Protein AF-A0A2N0QYF5-F1 (afdb_monomer_lite)

Structure (mmCIF, N/CA/C/O backbone):
data_AF-A0A2N0QYF5-F1
#
_entry.id   AF-A0A2N0QYF5-F1
#
loop_
_atom_site.group_PDB
_atom_site.id
_atom_site.type_symbol
_atom_site.label_atom_id
_atom_site.label_alt_id
_atom_site.label_comp_id
_atom_site.label_asym_id
_atom_site.label_entity_id
_atom_site.label_seq_id
_atom_site.pdbx_PDB_ins_code
_atom_site.Cartn_x
_atom_site.Cartn_y
_atom_site.Cartn_z
_atom_site.occupancy
_atom_site.B_iso_or_equiv
_atom_site.auth_seq_id
_atom_site.auth_comp_id
_atom_site.auth_asym_id
_atom_site.auth_atom_id
_atom_site.pdbx_PDB_model_num
ATOM 1 N N . MET A 1 1 ? -26.744 12.512 -5.226 1.00 48.66 1 MET A N 1
ATOM 2 C CA . MET A 1 1 ? -25.729 11.726 -4.504 1.00 48.66 1 MET A CA 1
ATOM 3 C C . MET A 1 1 ? -24.459 12.535 -4.597 1.00 48.66 1 MET A C 1
ATOM 5 O O . MET A 1 1 ? -24.114 12.893 -5.715 1.00 48.66 1 MET A O 1
ATOM 9 N N . ASP A 1 2 ? -23.867 12.912 -3.468 1.00 56.06 2 ASP A N 1
ATOM 10 C CA . ASP A 1 2 ? -22.642 13.720 -3.462 1.00 56.06 2 ASP A CA 1
ATOM 11 C C . ASP A 1 2 ? -21.458 12.832 -3.822 1.00 56.06 2 ASP A C 1
ATOM 13 O O . ASP A 1 2 ? -21.320 11.744 -3.256 1.00 56.06 2 ASP A O 1
ATOM 17 N N . SER A 1 3 ? -20.619 13.303 -4.742 1.00 69.25 3 SER A N 1
ATOM 18 C CA . SER A 1 3 ? -19.475 12.533 -5.232 1.00 69.25 3 SER A CA 1
ATOM 19 C C . SER A 1 3 ? -18.478 12.199 -4.106 1.00 69.25 3 SER A C 1
ATOM 21 O O . SER A 1 3 ? -18.316 12.991 -3.175 1.00 69.25 3 SER A O 1
ATOM 23 N N . LEU A 1 4 ? -17.719 11.098 -4.176 1.00 66.00 4 LEU A N 1
ATOM 24 C CA . LEU A 1 4 ? -16.646 10.771 -3.223 1.00 66.00 4 LEU A CA 1
ATOM 25 C C . LEU A 1 4 ? -15.653 11.934 -3.120 1.00 66.00 4 LEU A C 1
ATOM 27 O O . LEU A 1 4 ? -15.131 12.230 -2.045 1.00 66.00 4 LEU A O 1
ATOM 31 N N . ALA A 1 5 ? -15.427 12.634 -4.233 1.00 66.19 5 ALA A N 1
ATOM 32 C CA . ALA A 1 5 ? -14.642 13.857 -4.295 1.00 66.19 5 ALA A CA 1
ATOM 33 C C . ALA A 1 5 ? -15.281 15.021 -3.512 1.00 66.19 5 ALA A C 1
ATOM 35 O O . ALA A 1 5 ? -14.564 15.736 -2.806 1.00 66.19 5 ALA A O 1
ATOM 36 N N . GLU A 1 6 ? -16.595 15.227 -3.604 1.00 69.62 6 GLU A N 1
ATOM 37 C CA . GLU A 1 6 ? -17.332 16.220 -2.808 1.00 69.62 6 GLU A CA 1
ATOM 38 C C . GLU A 1 6 ? -17.363 15.848 -1.332 1.00 69.62 6 GLU A C 1
ATOM 40 O O . GLU A 1 6 ? -16.953 16.674 -0.520 1.00 69.62 6 GLU A O 1
ATOM 45 N N . ARG A 1 7 ? -17.691 14.599 -0.982 1.00 68.56 7 ARG A N 1
ATOM 46 C CA . ARG A 1 7 ? -17.626 14.095 0.398 1.00 68.56 7 ARG A CA 1
ATOM 47 C C . ARG A 1 7 ? -16.223 14.286 0.964 1.00 68.56 7 ARG A C 1
ATOM 49 O O . ARG A 1 7 ? -16.070 14.850 2.040 1.00 68.56 7 ARG A O 1
ATOM 56 N N . ASN A 1 8 ? -15.171 13.940 0.219 1.00 67.50 8 ASN A N 1
ATOM 57 C CA . ASN A 1 8 ? -13.787 14.177 0.643 1.00 67.50 8 ASN A CA 1
ATOM 58 C C . ASN A 1 8 ? -13.445 15.663 0.803 1.00 67.50 8 ASN A C 1
ATOM 60 O O . ASN A 1 8 ? -12.719 16.018 1.735 1.00 67.50 8 ASN A O 1
ATOM 64 N N . LYS A 1 9 ? -13.932 16.543 -0.080 1.00 72.44 9 LYS A N 1
ATOM 65 C CA . LYS A 1 9 ? -13.746 18.000 0.045 1.00 72.44 9 LYS A CA 1
ATOM 66 C C . LYS A 1 9 ? -14.498 18.557 1.252 1.00 72.44 9 LYS A C 1
ATOM 68 O O . LYS A 1 9 ? -13.950 19.405 1.952 1.00 72.44 9 LYS A O 1
ATOM 73 N N . GLU A 1 10 ? -15.714 18.096 1.509 1.00 69.56 10 GLU A N 1
ATOM 74 C CA . GLU A 1 10 ? -16.512 18.468 2.676 1.00 69.56 10 GLU A CA 1
ATOM 75 C C . GLU A 1 10 ? -15.869 17.978 3.966 1.00 69.56 10 GLU A C 1
ATOM 77 O O . GLU A 1 10 ? -15.670 18.782 4.871 1.00 69.56 10 GLU A O 1
ATOM 82 N N . PHE A 1 11 ? -15.420 16.724 4.020 1.00 63.72 11 PHE A N 1
ATOM 83 C CA . PHE A 1 11 ? -14.663 16.195 5.152 1.00 63.72 11 PHE A CA 1
ATOM 84 C C . PHE A 1 11 ? -13.373 16.989 5.399 1.00 63.72 11 PHE A C 1
ATOM 86 O O . PHE A 1 11 ? -13.067 17.317 6.541 1.00 63.72 11 PHE A O 1
ATOM 93 N N . GLN A 1 12 ? -12.639 17.379 4.348 1.00 64.31 12 GLN A N 1
ATOM 94 C CA . GLN A 1 12 ? -11.461 18.252 4.475 1.00 64.31 12 GLN A CA 1
ATOM 95 C C . GLN A 1 12 ? -11.793 19.671 4.956 1.00 64.31 12 GLN A C 1
ATOM 97 O O . GLN A 1 12 ? -10.959 20.320 5.590 1.00 64.31 12 GLN A O 1
ATOM 102 N N . LYS A 1 13 ? -12.981 20.189 4.630 1.00 67.06 13 LYS A N 1
ATOM 103 C CA . LYS A 1 13 ? -13.465 21.481 5.138 1.00 67.06 13 LYS A CA 1
ATOM 104 C C . LYS A 1 13 ? -13.898 21.366 6.600 1.00 67.06 13 LYS A C 1
ATOM 106 O O . LYS A 1 13 ? -13.524 22.223 7.393 1.00 67.06 13 LYS A O 1
ATOM 111 N N . GLN A 1 14 ? -14.600 20.293 6.963 1.00 61.22 14 GLN A N 1
ATOM 112 C CA . GLN A 1 14 ? -15.032 19.991 8.331 1.00 61.22 14 GLN A CA 1
ATOM 113 C C . GLN A 1 14 ? -13.838 19.748 9.263 1.00 61.22 14 GLN A C 1
ATOM 115 O O . GLN A 1 14 ? -13.823 20.266 10.373 1.00 61.22 14 GLN A O 1
ATOM 120 N N . SER A 1 15 ? -12.781 19.073 8.795 1.00 52.12 15 SER A N 1
ATOM 121 C CA . SER A 1 15 ? -11.551 18.889 9.580 1.00 52.12 15 SER A CA 1
ATOM 122 C C . SER A 1 15 ? -10.782 20.197 9.810 1.00 52.12 15 SER A C 1
ATOM 124 O O . SER A 1 15 ? -10.036 20.304 10.773 1.00 52.12 15 SER A O 1
ATOM 126 N N . LYS A 1 16 ? -10.938 21.197 8.928 1.00 53.22 16 LYS A N 1
ATOM 127 C CA . LYS A 1 16 ? -10.364 22.548 9.096 1.00 53.22 16 LYS A CA 1
ATOM 128 C C . LYS A 1 16 ? -11.238 23.466 9.959 1.00 53.22 16 LYS A C 1
ATOM 130 O O . LYS A 1 16 ? -10.750 24.478 10.450 1.00 53.22 16 LYS A O 1
ATOM 135 N N . GLN A 1 17 ? -12.517 23.137 10.121 1.00 48.53 17 GLN A N 1
ATOM 136 C CA . GLN A 1 17 ? -13.493 23.867 10.926 1.00 48.53 17 GLN A CA 1
ATOM 137 C C . GLN A 1 17 ? -13.912 22.998 12.114 1.00 48.53 17 GLN A C 1
ATOM 139 O O . GLN A 1 17 ? -15.035 22.518 12.102 1.00 48.53 17 GLN A O 1
ATOM 144 N N . ASN A 1 18 ? -13.021 22.768 13.090 1.00 47.91 18 ASN A N 1
ATOM 145 C CA . ASN A 1 18 ? -13.254 22.095 14.385 1.00 47.91 18 ASN A CA 1
ATOM 146 C C . ASN A 1 18 ? -14.721 21.718 14.702 1.00 47.91 18 ASN A C 1
ATOM 148 O O . ASN A 1 18 ? -15.371 22.324 15.556 1.00 47.91 18 ASN A O 1
ATOM 152 N N . LYS A 1 19 ? -15.241 20.686 14.037 1.00 44.50 19 LYS A N 1
ATOM 153 C CA . LYS A 1 19 ? -16.427 19.948 14.454 1.00 44.50 19 LYS A CA 1
ATOM 154 C C . LYS A 1 19 ? -15.921 18.559 14.771 1.00 44.50 19 LYS A C 1
ATOM 156 O O . LYS A 1 19 ? -15.645 17.765 13.878 1.00 44.50 19 LYS A O 1
ATOM 161 N N . VAL A 1 20 ? -15.723 18.345 16.066 1.00 44.47 20 VAL A N 1
ATOM 162 C CA . VAL A 1 20 ? -15.356 17.067 16.664 1.00 44.47 20 VAL A CA 1
ATOM 163 C C . VAL A 1 20 ? -16.368 16.027 16.187 1.00 44.47 20 VAL A C 1
ATOM 165 O O . VAL A 1 20 ? -17.558 16.132 16.482 1.00 44.47 20 VAL A O 1
ATOM 168 N N . LEU A 1 21 ? -15.902 15.070 15.391 1.00 46.94 21 LEU A N 1
ATOM 169 C CA . LEU A 1 21 ? -16.613 13.818 15.169 1.00 46.94 21 LEU A CA 1
ATOM 170 C C . LEU A 1 21 ? -16.302 12.936 16.384 1.00 46.94 21 LEU A C 1
ATOM 172 O O . LEU A 1 21 ? -15.135 12.730 16.704 1.00 46.94 21 LEU A O 1
ATOM 176 N N . ASP A 1 22 ? -17.346 12.518 17.096 1.00 45.75 22 ASP A N 1
ATOM 177 C CA . ASP A 1 22 ? -17.263 11.890 18.419 1.00 45.75 22 ASP A CA 1
ATOM 178 C C . ASP A 1 22 ? -16.732 10.440 18.363 1.00 45.75 22 ASP A C 1
ATOM 180 O O . ASP A 1 22 ? -16.873 9.731 17.365 1.00 45.75 22 ASP A O 1
ATOM 184 N N . SER A 1 23 ? -16.154 9.986 19.479 1.00 48.94 23 SER A N 1
ATOM 185 C CA . SER A 1 23 ? -15.638 8.632 19.738 1.00 48.94 23 SER A CA 1
ATOM 186 C C . SER A 1 23 ? -16.648 7.505 19.467 1.00 48.94 23 SER A C 1
ATOM 188 O O . SER A 1 23 ? -16.268 6.360 19.207 1.00 48.94 23 SER A O 1
ATOM 190 N N . SER A 1 24 ? -17.943 7.823 19.492 1.00 49.41 24 SER A N 1
ATOM 191 C CA . SER A 1 24 ? -19.046 6.920 19.156 1.00 49.41 24 SER A CA 1
ATOM 192 C C . SER A 1 24 ? -18.975 6.409 17.711 1.00 49.41 24 SER A C 1
ATOM 194 O O . SER A 1 24 ? -19.246 5.232 17.464 1.00 49.41 24 SER A O 1
ATOM 196 N N . ASP A 1 25 ? -18.502 7.229 16.773 1.00 49.03 25 ASP A N 1
ATOM 197 C CA . ASP A 1 25 ? -18.321 6.832 15.376 1.00 49.03 25 ASP A CA 1
ATOM 198 C C . ASP A 1 25 ? -17.144 5.863 15.167 1.00 49.03 25 ASP A C 1
ATOM 200 O O . ASP A 1 25 ? -17.163 5.063 14.230 1.00 49.03 25 ASP A O 1
ATOM 204 N N . PHE A 1 26 ? -16.115 5.921 16.022 1.00 50.84 26 PHE A N 1
ATOM 205 C CA . PHE A 1 26 ? -14.979 4.993 15.968 1.00 50.84 26 PHE A CA 1
ATOM 206 C C . PHE A 1 26 ? -15.399 3.596 16.435 1.00 50.84 26 PHE A C 1
ATOM 208 O O . PHE A 1 26 ? -15.144 2.613 15.741 1.00 50.84 26 PHE A O 1
ATOM 215 N N . LYS A 1 27 ? -16.173 3.522 17.527 1.00 51.47 27 LYS A N 1
ATOM 216 C CA . LYS A 1 27 ? -16.827 2.277 17.958 1.00 51.47 27 LYS A CA 1
ATOM 217 C C . LYS A 1 27 ? -17.725 1.689 16.872 1.00 51.47 27 LYS A C 1
ATOM 219 O O . LYS A 1 27 ? -17.742 0.480 16.696 1.00 51.47 27 LYS A O 1
ATOM 224 N N . LEU A 1 28 ? -18.450 2.515 16.118 1.00 46.12 28 LEU A N 1
ATOM 225 C CA . LEU A 1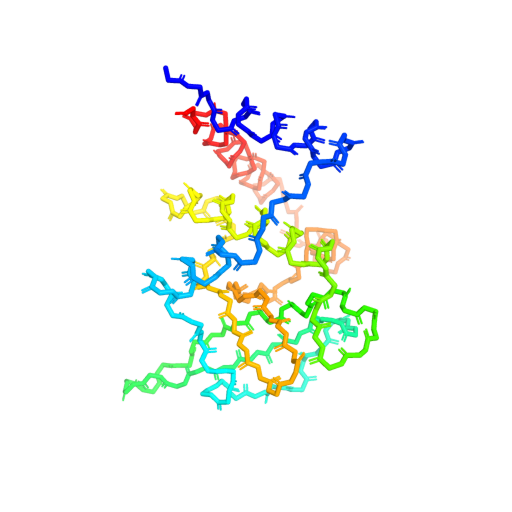 28 ? -19.292 2.040 15.013 1.00 46.12 28 LEU A CA 1
ATOM 226 C C . LEU A 1 28 ? -18.481 1.471 13.835 1.00 46.12 28 LEU A C 1
ATOM 228 O O . LEU A 1 28 ? -18.962 0.564 13.157 1.00 46.12 28 LEU A O 1
ATOM 232 N N . LEU A 1 29 ? -17.267 1.969 13.588 1.00 49.44 29 LEU A N 1
ATOM 233 C CA . LEU A 1 29 ? -16.369 1.421 12.567 1.00 49.44 29 LEU A CA 1
ATOM 234 C C . LEU A 1 29 ? -15.732 0.100 13.012 1.00 49.44 29 LEU A C 1
ATOM 236 O O . LEU A 1 29 ? -15.751 -0.839 12.225 1.00 49.44 29 LEU A O 1
ATOM 240 N N . GLU A 1 30 ? -15.257 -0.002 14.258 1.00 52.09 30 GLU A N 1
ATOM 241 C CA . GLU A 1 30 ? -14.756 -1.268 14.828 1.00 52.09 30 GLU A CA 1
ATOM 242 C C . GLU A 1 30 ? -15.841 -2.353 14.884 1.00 52.09 30 GLU A C 1
ATOM 244 O O . GLU A 1 30 ? -15.565 -3.528 14.656 1.00 52.09 30 GLU A O 1
ATOM 249 N N . VAL A 1 31 ? -17.089 -1.968 15.173 1.00 52.50 31 VAL A N 1
ATOM 250 C CA . VAL A 1 31 ? -18.218 -2.905 15.284 1.00 52.50 31 VAL A CA 1
ATOM 251 C C . VAL A 1 31 ? -18.630 -3.488 13.930 1.00 52.50 31 VAL A C 1
ATOM 253 O O . VAL A 1 31 ? -19.060 -4.638 13.877 1.00 52.50 31 VAL A O 1
ATOM 256 N N . ASN A 1 32 ? -18.502 -2.729 12.839 1.00 55.66 32 ASN A N 1
ATOM 257 C CA . ASN A 1 32 ? -18.865 -3.209 11.501 1.00 55.66 32 ASN A CA 1
ATOM 258 C C . ASN A 1 32 ? -17.681 -3.816 10.735 1.00 55.66 32 ASN A C 1
ATOM 260 O O . ASN A 1 32 ? -17.892 -4.649 9.856 1.00 55.66 32 ASN A O 1
ATOM 264 N N . GLU A 1 33 ? -16.449 -3.424 11.062 1.00 66.88 33 GLU A N 1
ATOM 265 C CA . GLU A 1 33 ? -15.228 -3.978 10.487 1.00 66.88 33 GLU A CA 1
ATOM 266 C C . GLU A 1 33 ? -14.162 -4.146 11.576 1.00 66.88 33 GLU A C 1
ATOM 268 O O . GLU A 1 33 ? -13.523 -3.163 11.970 1.00 66.88 33 GLU A O 1
ATOM 273 N N . PRO A 1 34 ? -13.967 -5.377 12.076 1.00 78.19 34 PRO A N 1
ATOM 274 C CA . PRO A 1 34 ? -13.039 -5.616 13.165 1.00 78.19 34 PRO A CA 1
ATOM 275 C C . PRO A 1 34 ? -11.605 -5.308 12.733 1.00 78.19 34 PRO A C 1
ATOM 277 O O . PRO A 1 34 ? -11.202 -5.560 11.594 1.00 78.19 34 PRO A O 1
ATOM 280 N N . LEU A 1 35 ? -10.826 -4.774 13.672 1.00 85.25 35 LEU A N 1
ATOM 281 C CA . LEU A 1 35 ? -9.396 -4.572 13.486 1.00 85.25 35 LEU A CA 1
ATOM 282 C C . LEU A 1 35 ? -8.703 -5.920 13.267 1.00 85.25 35 LEU A C 1
ATOM 284 O O . LEU A 1 35 ? -9.037 -6.918 13.906 1.00 85.25 35 LEU A O 1
ATOM 288 N N . LEU A 1 36 ? -7.709 -5.927 12.384 1.00 90.50 36 LEU A N 1
ATOM 289 C CA . LEU A 1 36 ? -6.817 -7.068 12.214 1.00 90.50 36 LEU A CA 1
ATOM 290 C C . LEU A 1 36 ? -5.919 -7.184 13.454 1.00 90.50 36 LEU A C 1
ATOM 292 O O . LEU A 1 36 ? -5.410 -6.168 13.943 1.00 90.50 36 LEU A O 1
ATOM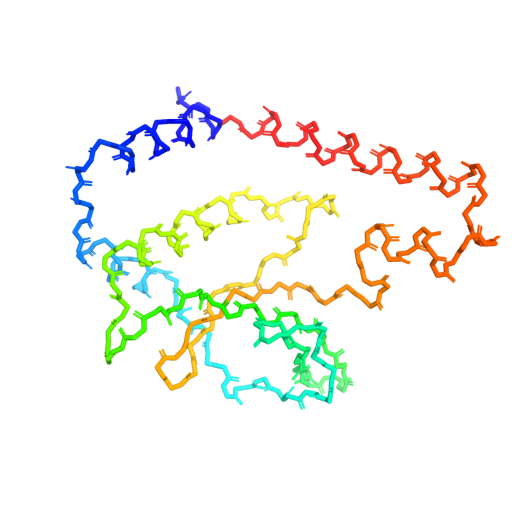 296 N N . ASP A 1 37 ? -5.670 -8.403 13.933 1.00 91.50 37 ASP A N 1
ATOM 297 C CA . ASP A 1 37 ? -4.651 -8.621 14.959 1.00 91.50 37 ASP A CA 1
ATOM 298 C C . ASP A 1 37 ? -3.270 -8.559 14.298 1.00 91.50 37 ASP A C 1
ATOM 300 O O . ASP A 1 37 ? -2.905 -9.392 13.468 1.00 91.50 37 ASP A O 1
ATOM 304 N N . GLY A 1 38 ? -2.483 -7.535 14.632 1.00 89.50 38 GLY A N 1
ATOM 305 C CA . GLY A 1 38 ? -1.145 -7.385 14.070 1.00 89.50 38 GLY A CA 1
ATOM 306 C C . GLY A 1 38 ? -0.200 -8.535 14.438 1.00 89.50 38 GLY A C 1
ATOM 307 O O . GLY A 1 38 ? 0.761 -8.764 13.700 1.00 89.50 38 GLY A O 1
ATOM 308 N N . ASN A 1 39 ? -0.473 -9.270 15.523 1.00 91.62 39 ASN A N 1
ATOM 309 C CA . ASN A 1 39 ? 0.338 -10.413 15.950 1.00 91.62 39 ASN A CA 1
ATOM 310 C C . ASN A 1 39 ? 0.218 -11.617 15.004 1.00 91.62 39 ASN A C 1
ATOM 312 O O . ASN A 1 39 ? 1.137 -12.436 14.965 1.00 91.62 39 ASN A O 1
ATOM 316 N N . ASP A 1 40 ? -0.848 -11.693 14.202 1.00 93.38 40 ASP A N 1
ATOM 317 C CA . ASP A 1 40 ? -1.020 -12.746 13.192 1.00 93.38 40 ASP A CA 1
ATOM 318 C C . ASP A 1 40 ? 0.013 -12.626 12.056 1.00 93.38 40 ASP A C 1
ATOM 320 O O . ASP A 1 40 ? 0.304 -13.592 11.350 1.00 93.38 40 ASP A O 1
ATOM 324 N N . TYR A 1 41 ? 0.610 -11.443 11.883 1.00 94.88 41 TYR A N 1
ATOM 325 C CA . TYR A 1 41 ? 1.515 -11.134 10.782 1.00 94.88 41 TYR A CA 1
ATOM 326 C C . TYR A 1 41 ? 2.974 -11.169 11.237 1.00 94.88 41 TYR A C 1
ATOM 328 O O . TYR A 1 41 ? 3.423 -10.370 12.065 1.00 94.88 41 TYR A O 1
ATOM 336 N N . GLN A 1 42 ? 3.766 -12.037 10.614 1.00 94.88 42 GLN A N 1
ATOM 337 C CA . GLN A 1 42 ? 5.182 -12.196 10.920 1.00 94.88 42 GLN A CA 1
ATOM 338 C C . GLN A 1 42 ? 5.988 -11.001 10.404 1.00 94.88 42 GLN A C 1
ATOM 340 O O . GLN A 1 42 ? 5.954 -10.664 9.221 1.00 94.88 42 GLN A O 1
ATOM 345 N N . ARG A 1 43 ? 6.750 -10.354 11.288 1.00 94.44 43 ARG A N 1
ATOM 346 C CA . ARG A 1 43 ? 7.636 -9.243 10.919 1.00 94.44 43 ARG A CA 1
ATOM 347 C C . ARG A 1 43 ? 8.834 -9.740 10.113 1.00 94.44 43 ARG A C 1
ATOM 349 O O . ARG A 1 43 ? 9.467 -10.733 10.469 1.00 94.44 43 ARG A O 1
ATOM 356 N N . THR A 1 44 ? 9.197 -8.999 9.072 1.00 94.69 44 THR A N 1
ATOM 357 C CA . THR A 1 44 ? 10.437 -9.230 8.318 1.00 94.69 44 THR A CA 1
ATOM 358 C C . THR A 1 44 ? 11.538 -8.258 8.756 1.00 94.69 44 THR A C 1
ATOM 360 O O . THR A 1 44 ? 11.315 -7.354 9.559 1.00 94.69 44 THR A O 1
ATOM 363 N N . LYS A 1 45 ? 12.749 -8.412 8.205 1.00 94.19 45 LYS A N 1
ATOM 364 C CA . LYS A 1 45 ? 13.856 -7.459 8.417 1.00 94.19 45 LYS A CA 1
ATOM 365 C C . LYS A 1 45 ? 13.737 -6.189 7.558 1.00 94.19 45 LYS A C 1
ATOM 367 O O . LYS A 1 45 ? 14.578 -5.302 7.678 1.00 94.19 45 LYS A O 1
ATOM 372 N N . ILE A 1 46 ? 12.750 -6.118 6.660 1.00 93.00 46 ILE A N 1
ATOM 373 C CA . ILE A 1 46 ? 12.610 -5.032 5.687 1.00 93.00 46 ILE A CA 1
ATOM 374 C C . ILE A 1 46 ? 11.757 -3.911 6.292 1.00 93.00 46 ILE A C 1
ATOM 376 O O . ILE A 1 46 ? 10.547 -4.054 6.467 1.00 93.00 46 ILE A O 1
ATOM 380 N N . CYS A 1 47 ? 12.403 -2.775 6.563 1.00 91.62 47 CYS A N 1
ATOM 381 C CA . CYS A 1 47 ? 11.776 -1.571 7.112 1.00 91.62 47 CYS A CA 1
ATOM 382 C C . CYS A 1 47 ? 12.258 -0.330 6.338 1.00 91.62 47 CYS A C 1
ATOM 384 O O . CYS A 1 47 ? 13.263 0.271 6.725 1.00 91.62 47 CYS A O 1
ATOM 386 N N . PRO A 1 48 ? 11.584 0.072 5.242 1.00 89.62 48 PRO A N 1
ATOM 387 C CA . PRO A 1 48 ? 12.008 1.218 4.427 1.00 89.62 48 PRO A CA 1
ATOM 388 C C . PRO A 1 48 ? 12.014 2.550 5.184 1.00 89.62 48 PRO A C 1
ATOM 390 O O . PRO A 1 48 ? 12.707 3.487 4.799 1.00 89.62 48 PRO A O 1
ATOM 393 N N . SER A 1 49 ? 11.221 2.667 6.252 1.00 90.62 49 SER A N 1
ATOM 394 C CA . SER A 1 49 ? 11.198 3.854 7.106 1.00 90.62 49 SER A CA 1
ATOM 395 C C . SER A 1 49 ? 10.810 3.497 8.539 1.00 90.62 49 SER A C 1
ATOM 397 O O . SER A 1 49 ? 10.294 2.414 8.798 1.00 90.62 49 SER A O 1
ATOM 399 N N . ARG A 1 50 ? 10.957 4.448 9.473 1.00 90.19 50 ARG A N 1
ATOM 400 C CA . ARG A 1 50 ? 10.543 4.283 10.882 1.00 90.19 50 ARG A CA 1
ATOM 401 C C . ARG A 1 50 ? 9.081 3.847 11.050 1.00 90.19 50 ARG A C 1
ATOM 403 O O . ARG A 1 50 ? 8.745 3.268 12.074 1.00 90.19 50 ARG A O 1
ATOM 410 N N . ARG A 1 51 ? 8.216 4.183 10.090 1.00 91.38 51 ARG A N 1
ATOM 411 C CA . ARG A 1 51 ? 6.772 3.923 10.152 1.00 91.38 51 ARG A CA 1
ATOM 412 C C . ARG A 1 51 ? 6.311 2.847 9.176 1.00 91.38 51 ARG A C 1
ATOM 414 O O . ARG A 1 51 ? 5.117 2.618 9.109 1.00 91.38 51 ARG A O 1
ATOM 421 N N . ILE A 1 52 ? 7.194 2.253 8.375 1.00 94.19 52 ILE A N 1
ATOM 422 C CA . ILE A 1 52 ? 6.802 1.269 7.360 1.00 94.19 52 ILE A CA 1
ATOM 423 C C . ILE A 1 52 ? 7.614 0.006 7.573 1.00 94.19 52 ILE A C 1
ATOM 425 O O . ILE A 1 52 ? 8.844 0.050 7.557 1.00 94.19 52 ILE A O 1
ATOM 429 N N . GLU A 1 53 ? 6.918 -1.110 7.705 1.00 95.62 53 GLU A N 1
ATOM 430 C CA . GLU A 1 53 ? 7.512 -2.434 7.832 1.00 95.62 53 GLU A CA 1
ATOM 431 C C . GLU A 1 53 ? 6.819 -3.423 6.892 1.00 95.62 53 GLU A C 1
ATOM 433 O O . GLU A 1 53 ? 5.610 -3.341 6.652 1.00 95.62 53 GLU A O 1
ATOM 438 N N . LYS A 1 54 ? 7.597 -4.361 6.352 1.00 97.19 54 LYS A N 1
ATOM 439 C CA . LYS A 1 54 ? 7.068 -5.500 5.606 1.00 97.19 54 LYS A CA 1
ATOM 440 C C . LYS A 1 54 ? 6.746 -6.622 6.587 1.00 97.19 54 LYS A C 1
ATOM 442 O O . LYS A 1 54 ? 7.612 -7.022 7.377 1.00 97.19 54 LYS A O 1
ATOM 447 N N . ARG A 1 55 ? 5.530 -7.154 6.507 1.00 96.56 55 ARG A N 1
ATOM 448 C CA . ARG A 1 55 ? 5.102 -8.347 7.245 1.00 96.56 55 ARG A CA 1
ATOM 449 C C . ARG A 1 55 ? 4.578 -9.418 6.296 1.00 96.56 55 ARG A C 1
ATOM 451 O O . ARG A 1 55 ? 4.226 -9.123 5.156 1.00 96.56 55 ARG A O 1
ATOM 458 N N . THR A 1 56 ? 4.533 -10.654 6.767 1.00 95.62 56 THR A N 1
ATOM 459 C CA . THR A 1 56 ? 4.089 -11.810 5.990 1.00 95.62 56 THR A CA 1
ATOM 460 C C . THR A 1 56 ? 3.056 -12.626 6.747 1.00 95.62 56 THR A C 1
ATOM 462 O O . THR A 1 56 ? 3.174 -12.794 7.959 1.00 95.62 56 THR A O 1
ATOM 465 N N . LEU A 1 57 ? 2.084 -13.174 6.026 1.00 94.31 57 LEU A N 1
ATOM 466 C CA . LEU A 1 57 ? 1.112 -14.130 6.553 1.00 94.31 57 LEU A CA 1
ATOM 467 C C . LEU A 1 57 ? 1.204 -15.419 5.734 1.00 94.31 57 LEU A C 1
ATOM 469 O O . LEU A 1 57 ? 1.135 -15.377 4.504 1.00 94.31 57 LEU A O 1
ATOM 473 N N . SER A 1 58 ? 1.395 -16.553 6.406 1.00 88.00 58 SER A N 1
ATOM 474 C CA . SER A 1 58 ? 1.362 -17.872 5.773 1.00 88.00 58 SER A CA 1
ATOM 475 C C . SER A 1 58 ? -0.084 -18.333 5.631 1.00 88.00 58 SER A C 1
ATOM 477 O O . SER A 1 58 ? -0.787 -18.442 6.634 1.00 88.00 58 SER A O 1
ATOM 479 N N . SER A 1 59 ? -0.516 -18.616 4.406 1.00 79.50 59 SER A N 1
ATOM 480 C CA . SER A 1 59 ? -1.778 -19.315 4.152 1.00 79.50 59 SER A CA 1
ATOM 481 C C . SER A 1 59 ? -1.571 -20.835 4.212 1.00 79.50 59 SER A C 1
ATOM 483 O O . SER A 1 59 ? -0.441 -21.309 4.060 1.00 79.50 59 SER A O 1
ATOM 485 N N . ASP A 1 60 ? -2.657 -21.589 4.400 1.00 75.06 60 ASP A N 1
ATOM 486 C CA . ASP A 1 60 ? -2.666 -23.056 4.534 1.00 75.06 60 ASP A CA 1
ATOM 487 C C . ASP A 1 60 ? -1.935 -23.778 3.380 1.00 75.06 60 ASP A C 1
ATOM 489 O O . ASP A 1 60 ? -1.347 -24.840 3.576 1.00 75.06 60 ASP A O 1
ATOM 493 N N . ASP A 1 61 ? -1.879 -23.160 2.196 1.00 77.50 61 ASP A N 1
ATOM 494 C CA . ASP A 1 61 ? -1.233 -23.695 0.989 1.00 77.50 61 ASP A CA 1
ATOM 495 C C . ASP A 1 61 ? 0.288 -23.419 0.894 1.00 77.50 61 ASP A C 1
ATOM 497 O O . ASP A 1 61 ? 0.870 -23.506 -0.189 1.00 77.50 61 ASP A O 1
ATOM 501 N N . ASN A 1 62 ? 0.962 -23.042 1.990 1.00 76.75 62 ASN A N 1
ATOM 502 C CA . ASN A 1 62 ? 2.356 -22.547 2.009 1.00 76.75 62 ASN A CA 1
ATOM 503 C C . ASN A 1 62 ? 2.600 -21.275 1.170 1.00 76.75 62 ASN A C 1
ATOM 505 O O . ASN A 1 62 ? 3.749 -20.877 0.955 1.00 76.75 62 ASN A O 1
ATOM 509 N N . ILE A 1 63 ? 1.544 -20.609 0.700 1.00 78.00 63 ILE A N 1
ATOM 510 C CA . ILE A 1 63 ? 1.667 -19.323 0.015 1.00 78.00 63 ILE A CA 1
ATOM 511 C C . ILE A 1 63 ? 1.909 -18.248 1.074 1.00 78.00 63 ILE A C 1
ATOM 513 O O . ILE A 1 63 ? 1.097 -18.046 1.978 1.00 78.00 63 ILE A O 1
ATOM 517 N N . ILE A 1 64 ? 3.041 -17.555 0.952 1.00 86.94 64 ILE A N 1
ATOM 518 C CA . ILE A 1 64 ? 3.388 -16.421 1.805 1.00 86.94 64 ILE A CA 1
ATOM 519 C C . ILE A 1 64 ? 2.841 -15.161 1.144 1.00 86.94 64 ILE A C 1
ATOM 521 O O . ILE A 1 64 ? 3.321 -14.752 0.086 1.00 86.94 64 ILE A O 1
ATOM 525 N N . GLN A 1 65 ? 1.841 -14.544 1.766 1.00 93.25 65 GLN A N 1
ATOM 526 C CA . GLN A 1 65 ? 1.350 -13.242 1.339 1.00 93.25 65 GLN A CA 1
ATOM 527 C C . GLN A 1 65 ? 2.122 -12.135 2.057 1.00 93.25 65 GLN A C 1
ATOM 529 O O . GLN A 1 65 ? 2.386 -12.221 3.257 1.00 93.25 65 GLN A O 1
ATOM 534 N N . GLU A 1 66 ? 2.486 -11.091 1.317 1.00 95.44 66 GLU A N 1
ATOM 535 C CA . GLU A 1 66 ? 3.301 -9.984 1.810 1.00 95.44 66 GLU A CA 1
ATOM 536 C C . GLU A 1 66 ? 2.472 -8.708 1.967 1.00 95.44 66 GLU A C 1
ATOM 538 O O . GLU A 1 66 ? 1.685 -8.333 1.094 1.00 95.44 66 GLU A O 1
ATOM 543 N N . PHE A 1 67 ? 2.688 -8.014 3.080 1.00 96.88 67 PHE A N 1
ATOM 544 C CA . PHE A 1 67 ? 1.912 -6.852 3.488 1.00 96.88 67 PHE A CA 1
ATOM 545 C C . PHE A 1 67 ? 2.822 -5.699 3.885 1.00 96.88 67 PHE A C 1
ATOM 547 O O . PHE A 1 67 ? 3.875 -5.879 4.501 1.00 96.88 67 PHE A O 1
ATOM 554 N N . CYS A 1 68 ? 2.375 -4.492 3.568 1.00 97.19 68 CYS A N 1
ATOM 555 C CA . CYS A 1 68 ? 2.936 -3.250 4.060 1.00 97.19 68 CYS A CA 1
ATOM 556 C C . CYS A 1 68 ? 2.140 -2.793 5.285 1.00 97.19 68 CYS A C 1
ATOM 558 O O . CYS A 1 68 ? 0.938 -2.536 5.190 1.00 97.19 68 CYS A O 1
ATOM 560 N N . PHE A 1 69 ? 2.825 -2.673 6.419 1.00 96.00 69 PHE A N 1
ATOM 561 C CA . PHE A 1 69 ? 2.291 -2.119 7.657 1.00 96.00 69 PHE A CA 1
ATOM 562 C C . PHE A 1 69 ? 2.819 -0.699 7.814 1.00 96.00 69 PHE A C 1
ATOM 564 O O . PHE A 1 69 ? 4.009 -0.490 8.064 1.00 96.00 69 PHE A O 1
ATOM 571 N N . LYS A 1 70 ? 1.932 0.288 7.661 1.00 92.81 70 LYS A N 1
ATOM 572 C CA . LYS A 1 70 ? 2.262 1.702 7.849 1.00 92.81 70 LYS A CA 1
ATOM 573 C C . LYS A 1 70 ? 1.698 2.209 9.174 1.00 92.81 70 LYS A C 1
ATOM 575 O O . LYS A 1 70 ? 0.494 2.407 9.299 1.00 92.81 70 LYS A O 1
ATOM 580 N N . GLU A 1 71 ? 2.571 2.440 10.147 1.00 90.94 71 GLU A N 1
ATOM 581 C CA . GLU A 1 71 ? 2.232 3.002 11.456 1.00 90.94 71 GLU A CA 1
ATOM 582 C C . GLU A 1 71 ? 1.683 4.430 11.293 1.00 90.94 71 GLU A C 1
ATOM 584 O O . GLU A 1 71 ? 2.323 5.294 10.674 1.00 90.94 71 GLU A O 1
ATOM 589 N N . PHE A 1 72 ? 0.508 4.692 11.865 1.00 84.31 72 PHE A N 1
ATOM 590 C CA . PHE A 1 72 ? -0.027 6.051 11.955 1.00 84.31 72 PHE A CA 1
ATOM 591 C C . PHE A 1 72 ? 0.831 6.902 12.899 1.00 84.31 72 PHE A C 1
ATOM 593 O O . PHE A 1 72 ? 1.436 6.402 13.847 1.00 84.31 72 PHE A O 1
ATOM 600 N N . SER A 1 73 ? 0.940 8.205 12.632 1.00 71.12 73 SER A N 1
ATOM 601 C CA . SER A 1 73 ? 1.786 9.087 13.441 1.00 71.12 73 SER A CA 1
ATOM 602 C C . SER A 1 73 ? 1.142 9.399 14.794 1.00 71.12 73 SER A C 1
ATOM 604 O O . SER A 1 73 ? 0.659 10.505 14.998 1.00 71.12 73 SER A O 1
ATOM 606 N N . ASN A 1 74 ? 1.190 8.470 15.746 1.00 60.06 74 ASN A N 1
ATOM 607 C CA . ASN A 1 74 ? 0.758 8.757 17.110 1.00 60.06 74 ASN A CA 1
ATOM 608 C C . ASN A 1 74 ? 1.858 9.530 17.845 1.00 60.06 74 ASN A C 1
ATOM 610 O O . ASN A 1 74 ? 2.883 8.974 18.250 1.00 60.06 74 ASN A O 1
ATOM 614 N N . ASN A 1 75 ? 1.639 10.830 18.031 1.00 49.56 75 ASN A N 1
ATOM 615 C CA . ASN A 1 75 ? 2.413 11.618 18.977 1.00 49.56 75 ASN A CA 1
ATOM 616 C C . ASN A 1 75 ? 1.794 11.424 20.372 1.00 49.56 75 ASN A C 1
ATOM 618 O O . ASN A 1 75 ? 0.906 12.168 20.765 1.00 49.56 75 ASN A O 1
ATOM 622 N N . THR A 1 76 ? 2.349 10.487 21.145 1.00 47.12 76 THR A N 1
ATOM 623 C CA . THR A 1 76 ? 2.250 10.392 22.622 1.00 47.12 76 THR A CA 1
ATOM 624 C C . THR A 1 76 ? 0.909 9.983 23.274 1.00 47.12 76 THR A C 1
ATOM 626 O O . THR A 1 76 ? -0.140 10.566 23.038 1.00 47.12 76 THR A O 1
ATOM 629 N N . THR A 1 77 ? 1.042 9.076 24.259 1.00 46.72 77 THR A N 1
ATOM 630 C CA . THR A 1 77 ? 0.089 8.605 25.297 1.00 46.72 77 THR A CA 1
ATOM 631 C C . THR A 1 77 ? -0.894 7.489 24.919 1.00 46.72 77 THR A C 1
ATOM 633 O O . THR A 1 77 ? -1.165 7.240 23.753 1.00 46.72 77 THR A O 1
ATOM 636 N N . ASN A 1 78 ? -1.352 6.761 25.947 1.00 54.88 78 ASN A N 1
ATOM 637 C CA . ASN A 1 78 ? -2.085 5.483 25.932 1.00 54.88 78 ASN A CA 1
ATOM 638 C C . ASN A 1 78 ? -3.477 5.513 25.253 1.00 54.88 78 ASN A C 1
ATOM 640 O O . ASN A 1 78 ? -4.290 4.624 25.489 1.00 54.88 78 ASN A O 1
ATOM 644 N N . SER A 1 79 ? -3.757 6.525 24.432 1.00 55.62 79 SER A N 1
ATOM 645 C CA . SER A 1 79 ? -4.952 6.672 23.605 1.00 55.62 79 SER A CA 1
ATOM 646 C C . SER A 1 79 ? -4.603 7.548 22.394 1.00 55.62 79 SER A C 1
ATOM 648 O O . SER A 1 79 ? -3.966 8.587 22.583 1.00 55.62 79 SER A O 1
ATOM 650 N N . PRO A 1 80 ? -4.993 7.182 21.159 1.00 58.28 80 PRO A N 1
ATOM 651 C CA . PRO A 1 80 ? -4.830 8.066 20.008 1.00 58.28 80 PRO A CA 1
ATOM 652 C C . PRO A 1 80 ? -5.593 9.375 20.256 1.00 58.28 80 PRO A C 1
ATOM 654 O O . PRO A 1 80 ? -6.736 9.346 20.715 1.00 58.28 80 PRO A O 1
ATOM 657 N N . SER A 1 81 ? -4.967 10.523 19.976 1.00 63.69 81 SER A N 1
ATOM 658 C CA . SER A 1 81 ? -5.657 11.817 20.045 1.00 63.69 81 SER A CA 1
ATOM 659 C C . SER A 1 81 ? -6.827 11.850 19.060 1.00 63.69 81 SER A C 1
ATOM 661 O O . SER A 1 81 ? -6.769 11.187 18.021 1.00 63.69 81 SER A O 1
ATOM 663 N N . ASP A 1 82 ? -7.859 12.647 19.343 1.00 65.69 82 ASP A N 1
ATOM 664 C CA . ASP A 1 82 ? -9.026 12.790 18.458 1.00 65.69 82 ASP A CA 1
ATOM 665 C C . ASP A 1 82 ? -8.610 13.157 17.020 1.00 65.69 82 ASP A C 1
ATOM 667 O O . ASP A 1 82 ? -9.138 12.614 16.054 1.00 65.69 82 ASP A O 1
ATOM 671 N N . GLU A 1 83 ? -7.581 13.995 16.858 1.00 65.44 83 GLU A N 1
ATOM 672 C CA . GLU A 1 83 ? -7.009 14.334 15.547 1.00 65.44 83 GLU A CA 1
ATOM 673 C C . GLU A 1 83 ? -6.396 13.124 14.825 1.00 65.44 83 GLU A C 1
ATOM 675 O O . GLU A 1 83 ? -6.622 12.940 13.626 1.00 65.44 83 GLU A O 1
ATOM 680 N N . SER A 1 84 ? -5.660 12.271 15.546 1.00 67.00 84 SER A N 1
ATOM 681 C CA . SER A 1 84 ? -5.060 11.055 14.977 1.00 67.00 84 SER A CA 1
ATOM 682 C C . SER A 1 84 ? -6.146 10.060 14.563 1.00 67.00 84 SER A C 1
ATOM 684 O O . SER A 1 84 ? -6.061 9.452 13.497 1.00 67.00 84 SER A O 1
ATOM 686 N N . GLN A 1 85 ? -7.207 9.934 15.365 1.00 70.44 85 GLN A N 1
ATOM 687 C CA . GLN A 1 85 ? -8.363 9.093 15.044 1.00 70.44 85 GLN A CA 1
ATOM 688 C C . GLN A 1 85 ? -9.112 9.600 13.804 1.00 70.44 85 GLN A C 1
ATOM 690 O O . GLN A 1 85 ? -9.493 8.801 12.945 1.00 70.44 85 GLN A O 1
ATOM 695 N N . ILE A 1 86 ? -9.274 10.920 13.661 1.00 71.56 86 ILE A N 1
ATOM 696 C CA . ILE A 1 86 ? -9.874 11.538 12.471 1.00 71.56 86 ILE A CA 1
ATOM 697 C C . ILE A 1 86 ? -9.031 11.245 11.223 1.00 71.56 86 ILE A C 1
ATOM 699 O O . ILE A 1 86 ? -9.589 10.897 10.177 1.00 71.56 86 ILE A O 1
ATOM 703 N N . GLU A 1 87 ? -7.702 11.354 11.310 1.00 72.50 87 GLU A N 1
ATOM 704 C CA . GLU A 1 87 ? -6.812 11.045 10.185 1.00 72.50 87 GLU A CA 1
ATOM 705 C C . GLU A 1 87 ? -6.912 9.571 9.771 1.00 72.50 87 GLU A C 1
ATOM 707 O O . GLU A 1 87 ? -7.094 9.283 8.583 1.00 72.50 87 GLU A O 1
ATOM 712 N N . ILE A 1 88 ? -6.859 8.652 10.742 1.00 77.44 88 ILE A N 1
ATOM 713 C CA . ILE A 1 88 ? -7.031 7.209 10.520 1.00 77.44 88 ILE A CA 1
ATOM 714 C C . ILE A 1 88 ? -8.362 6.950 9.812 1.00 77.44 88 ILE A C 1
ATOM 716 O O . ILE A 1 88 ? -8.383 6.368 8.725 1.00 77.44 88 ILE A O 1
ATOM 720 N N . ARG A 1 89 ? -9.471 7.447 10.373 1.00 76.44 89 ARG A N 1
ATOM 721 C CA . ARG A 1 89 ? -10.824 7.263 9.827 1.00 76.44 89 ARG A CA 1
ATOM 722 C C . ARG A 1 89 ? -10.935 7.766 8.397 1.00 76.44 89 ARG A C 1
ATOM 724 O O . ARG A 1 89 ? -11.513 7.094 7.544 1.00 76.44 89 ARG A O 1
ATOM 731 N N . ARG A 1 90 ? -10.377 8.944 8.122 1.00 75.06 90 ARG A N 1
ATOM 732 C CA . ARG A 1 90 ? -10.406 9.535 6.786 1.00 75.06 90 ARG A CA 1
ATOM 733 C C . ARG A 1 90 ? -9.667 8.662 5.777 1.00 75.06 90 ARG A C 1
ATOM 735 O O . ARG A 1 90 ? -10.210 8.405 4.706 1.00 75.06 90 ARG A O 1
ATOM 742 N N . GLN A 1 91 ? -8.450 8.220 6.094 1.00 81.38 91 GLN A N 1
ATOM 743 C CA . GLN A 1 91 ? -7.675 7.377 5.179 1.00 81.38 91 GLN A CA 1
ATOM 744 C C . GLN A 1 91 ? -8.385 6.046 4.914 1.00 81.38 91 GLN A C 1
ATOM 746 O O . GLN A 1 91 ? -8.500 5.629 3.764 1.00 81.38 91 GLN A O 1
ATOM 751 N N . VAL A 1 92 ? -8.923 5.429 5.965 1.00 84.00 92 VAL A N 1
ATOM 752 C CA . VAL A 1 92 ? -9.639 4.152 5.893 1.00 84.00 92 VAL A CA 1
ATOM 753 C C . VAL A 1 92 ? -10.900 4.256 5.037 1.00 84.00 92 VAL A C 1
ATOM 755 O O . VAL A 1 92 ? -11.073 3.458 4.122 1.00 84.00 92 VAL A O 1
ATOM 758 N N . ASN A 1 93 ? -11.754 5.257 5.274 1.00 81.25 93 ASN A N 1
ATOM 759 C CA . ASN A 1 93 ? -12.991 5.429 4.505 1.00 81.25 93 ASN A CA 1
ATOM 760 C C . ASN A 1 93 ? -12.721 5.632 3.015 1.00 81.25 93 ASN A C 1
ATOM 762 O O . ASN A 1 93 ? -13.421 5.063 2.188 1.00 81.25 93 ASN A O 1
ATOM 766 N N . ILE A 1 94 ? -11.691 6.407 2.668 1.00 83.50 94 ILE A N 1
ATOM 767 C CA . ILE A 1 94 ? -11.312 6.601 1.267 1.00 83.50 94 ILE A CA 1
ATOM 768 C C . ILE A 1 94 ? -10.867 5.271 0.663 1.00 83.50 94 ILE A C 1
ATOM 770 O O . ILE A 1 94 ? -11.391 4.867 -0.364 1.00 83.50 94 ILE A O 1
ATOM 774 N N . LEU A 1 95 ? -9.927 4.568 1.297 1.00 86.25 95 LEU A N 1
ATOM 775 C CA . LEU A 1 95 ? -9.345 3.352 0.727 1.00 86.25 95 LEU A CA 1
ATOM 776 C C . LEU A 1 95 ? -10.352 2.200 0.590 1.00 86.25 95 LEU A C 1
ATOM 778 O O . LEU A 1 95 ? -10.238 1.411 -0.346 1.00 86.25 95 LEU A O 1
ATOM 782 N N . LYS A 1 96 ? -11.369 2.130 1.456 1.00 84.06 96 LYS A N 1
ATOM 783 C CA . LYS A 1 96 ? -12.469 1.156 1.345 1.00 84.06 96 LYS A CA 1
ATOM 784 C C . LYS A 1 96 ? -13.278 1.303 0.061 1.00 84.06 96 LYS A C 1
ATOM 786 O O . LYS A 1 96 ? -13.613 0.301 -0.569 1.00 84.06 96 LYS A O 1
ATOM 791 N N . GLU A 1 97 ? -13.571 2.538 -0.332 1.00 84.06 97 GLU A N 1
ATOM 792 C CA . GLU A 1 97 ? -14.326 2.839 -1.555 1.00 84.06 97 GLU A CA 1
ATOM 793 C C . GLU A 1 97 ? -13.507 2.524 -2.821 1.00 84.06 97 GLU A C 1
ATOM 795 O O . GLU A 1 97 ? -14.046 2.316 -3.907 1.00 84.06 97 GLU A O 1
ATOM 800 N N . LEU A 1 98 ? -12.181 2.416 -2.685 1.00 86.56 98 LEU A N 1
ATOM 801 C CA . LEU A 1 98 ? -11.254 2.236 -3.802 1.00 86.56 98 LEU A CA 1
ATOM 802 C C . LEU A 1 98 ? -10.882 0.774 -4.092 1.00 86.56 98 LEU A C 1
ATOM 804 O O . LEU A 1 98 ? -9.992 0.513 -4.896 1.00 86.56 98 LEU A O 1
ATOM 808 N N . LYS A 1 99 ? -11.574 -0.192 -3.482 1.00 83.25 99 LYS A N 1
ATOM 809 C CA . LYS A 1 99 ? -11.230 -1.623 -3.562 1.00 83.25 99 LYS A CA 1
ATOM 810 C C . LYS A 1 99 ? -11.477 -2.302 -4.919 1.00 83.25 99 LYS A C 1
ATOM 812 O O . LYS A 1 99 ? -10.983 -3.405 -5.127 1.00 83.25 99 LYS A O 1
ATOM 817 N N . ASN A 1 100 ? -12.245 -1.691 -5.828 1.00 85.62 100 ASN A N 1
ATOM 818 C CA . ASN A 1 100 ? -12.699 -2.341 -7.070 1.00 85.62 100 ASN A CA 1
ATOM 819 C C . ASN A 1 100 ? -11.784 -2.094 -8.287 1.00 85.62 100 ASN A C 1
ATOM 821 O O . ASN A 1 100 ? -12.202 -2.325 -9.420 1.00 85.62 100 ASN A O 1
ATOM 825 N N . THR A 1 101 ? -10.548 -1.629 -8.087 1.00 89.94 101 THR A N 1
ATOM 826 C CA . THR A 1 101 ? -9.581 -1.405 -9.172 1.00 89.94 101 THR A CA 1
ATOM 827 C C . THR A 1 101 ? -8.216 -2.001 -8.847 1.00 89.94 101 THR A C 1
ATOM 829 O O . THR A 1 101 ? -7.821 -2.082 -7.688 1.00 89.94 101 THR A O 1
ATOM 832 N N . ASN A 1 102 ? -7.477 -2.386 -9.888 1.00 91.88 102 ASN A N 1
ATOM 833 C CA . ASN A 1 102 ? -6.097 -2.866 -9.779 1.00 91.88 102 ASN A CA 1
ATOM 834 C C . ASN A 1 102 ? -5.064 -1.732 -9.910 1.00 91.88 102 ASN A C 1
ATOM 836 O O . ASN A 1 102 ? -3.874 -1.965 -9.728 1.00 91.88 102 ASN A O 1
ATOM 840 N N . ASN A 1 103 ? -5.497 -0.514 -10.255 1.00 94.44 103 ASN A N 1
ATOM 841 C CA . ASN A 1 103 ? -4.615 0.645 -10.438 1.00 94.44 103 ASN A CA 1
ATOM 842 C C . ASN A 1 103 ? -4.498 1.521 -9.176 1.00 94.44 103 ASN A C 1
ATOM 844 O O . ASN A 1 103 ? -3.914 2.604 -9.222 1.00 94.44 103 ASN A O 1
ATOM 848 N N . ILE A 1 104 ? -5.056 1.063 -8.053 1.00 93.25 104 ILE A N 1
ATOM 849 C CA . ILE A 1 104 ? -4.919 1.666 -6.726 1.00 93.25 104 ILE A CA 1
ATOM 850 C C . ILE A 1 104 ? -4.436 0.573 -5.781 1.00 93.25 104 ILE A C 1
ATOM 852 O O . ILE A 1 104 ? -4.855 -0.575 -5.896 1.00 93.25 104 ILE A O 1
ATOM 856 N N . ILE A 1 105 ? -3.551 0.948 -4.857 1.00 93.44 105 ILE A N 1
ATOM 857 C CA . ILE A 1 105 ? -2.979 0.021 -3.885 1.00 93.44 105 ILE A CA 1
ATOM 858 C C . ILE A 1 105 ? -4.081 -0.698 -3.102 1.00 93.44 105 ILE A C 1
ATOM 860 O O . ILE A 1 105 ? -4.984 -0.067 -2.540 1.00 93.44 105 ILE A O 1
ATOM 864 N N . ARG A 1 106 ? -3.999 -2.025 -3.048 1.00 93.69 106 ARG A N 1
ATOM 865 C CA . ARG A 1 106 ? -4.968 -2.846 -2.333 1.00 93.69 106 ARG A CA 1
ATOM 866 C C . ARG A 1 106 ? -4.867 -2.594 -0.835 1.00 93.69 106 ARG A C 1
ATOM 868 O O . ARG A 1 106 ? -3.813 -2.767 -0.221 1.00 93.69 106 ARG A O 1
ATOM 875 N N . PHE A 1 107 ? -5.995 -2.210 -0.252 1.00 93.06 107 PHE A N 1
ATOM 876 C CA . PHE A 1 107 ? -6.171 -2.007 1.178 1.00 93.06 107 PHE A CA 1
ATOM 877 C C . PHE A 1 107 ? -6.806 -3.244 1.819 1.00 93.06 107 PHE A C 1
ATOM 879 O O . PHE A 1 107 ? -7.806 -3.751 1.312 1.00 93.06 107 PHE A O 1
ATOM 886 N N . PHE A 1 108 ? -6.228 -3.717 2.925 1.00 92.00 108 PHE A N 1
ATOM 887 C CA . PHE A 1 108 ? -6.712 -4.901 3.646 1.00 92.00 108 PHE A CA 1
ATOM 888 C C . PHE A 1 108 ? -7.413 -4.569 4.961 1.00 92.00 108 PHE A C 1
ATOM 890 O O . PHE A 1 108 ? -8.236 -5.353 5.418 1.00 92.00 108 PHE A O 1
ATOM 897 N N . GLY A 1 109 ? -7.103 -3.426 5.574 1.00 90.69 109 GLY A N 1
ATOM 898 C CA . GLY A 1 109 ? -7.703 -3.036 6.844 1.00 90.69 109 GLY A CA 1
ATOM 899 C C . GLY A 1 109 ? -6.768 -2.226 7.730 1.00 90.69 109 GLY A C 1
ATOM 900 O O . GLY A 1 109 ? -5.667 -1.827 7.336 1.00 90.69 109 GLY A O 1
ATOM 901 N N . VAL A 1 110 ? -7.223 -1.990 8.956 1.00 89.50 110 VAL A N 1
ATOM 902 C CA . VAL A 1 110 ? -6.391 -1.447 10.031 1.00 89.50 110 VAL A CA 1
ATOM 903 C C . VAL A 1 110 ? -6.021 -2.584 10.965 1.00 89.50 110 VAL A C 1
ATOM 905 O O . VAL A 1 110 ? -6.901 -3.299 11.437 1.00 89.50 110 VAL A O 1
ATOM 908 N N . ALA A 1 111 ? -4.728 -2.737 11.232 1.00 90.69 111 ALA A N 1
ATOM 909 C CA . ALA A 1 111 ? -4.246 -3.648 12.257 1.00 90.69 111 ALA A CA 1
ATOM 910 C C . ALA A 1 111 ? -3.943 -2.893 13.546 1.00 90.69 111 ALA A C 1
ATOM 912 O O . ALA A 1 111 ? -3.417 -1.774 13.514 1.00 90.69 111 ALA A O 1
ATOM 913 N N . GLN A 1 112 ? -4.227 -3.535 14.672 1.00 86.69 112 GLN A N 1
ATOM 914 C CA . GLN A 1 112 ? -3.780 -3.087 15.980 1.00 86.69 112 GLN A CA 1
ATOM 915 C C . GLN A 1 112 ? -2.769 -4.083 16.539 1.00 86.69 112 GLN A C 1
ATOM 917 O O . GLN A 1 112 ? -2.970 -5.292 16.505 1.00 86.69 112 GLN A O 1
ATOM 922 N N . GLU A 1 113 ? -1.672 -3.561 17.071 1.00 87.69 113 GLU A N 1
ATOM 923 C CA . GLU A 1 113 ? -0.689 -4.349 17.806 1.00 87.69 113 GLU A CA 1
ATOM 924 C C . GLU A 1 113 ? -0.203 -3.500 18.980 1.00 87.69 113 GLU A C 1
ATOM 926 O O . GLU A 1 113 ? 0.377 -2.423 18.802 1.00 87.69 113 GLU A O 1
ATOM 931 N N . ASN A 1 114 ? -0.456 -3.967 20.203 1.00 84.56 114 ASN A N 1
ATOM 932 C CA . ASN A 1 114 ? -0.261 -3.179 21.421 1.00 84.56 114 ASN A CA 1
ATOM 933 C C . ASN A 1 114 ? -1.063 -1.855 21.369 1.00 84.56 114 ASN A C 1
ATOM 935 O O . ASN A 1 114 ? -2.273 -1.851 21.150 1.00 84.56 114 ASN A O 1
ATOM 939 N N . SER A 1 115 ? -0.390 -0.718 21.568 1.00 79.88 115 SER A N 1
ATOM 940 C CA . SER A 1 115 ? -0.955 0.636 21.487 1.00 79.88 115 SER A CA 1
ATOM 941 C C . SER A 1 115 ? -0.771 1.300 20.115 1.00 79.88 115 SER A C 1
ATOM 943 O O . SER A 1 115 ? -0.958 2.513 19.980 1.00 79.88 115 SER A O 1
ATOM 945 N N . LYS A 1 116 ? -0.366 0.533 19.096 1.00 84.19 116 LYS A N 1
ATOM 946 C CA . LYS A 1 116 ? -0.097 1.040 17.750 1.00 84.19 116 LYS A CA 1
ATOM 947 C C . LYS A 1 116 ? -1.164 0.594 16.766 1.00 84.19 116 LYS A C 1
ATOM 949 O O . LYS A 1 116 ? -1.621 -0.545 16.802 1.00 84.19 116 LYS A O 1
ATOM 954 N N . PHE A 1 117 ? -1.484 1.503 15.852 1.00 86.19 117 PHE A N 1
ATOM 955 C CA . PHE A 1 117 ? -2.367 1.258 14.722 1.00 86.19 117 PHE A CA 1
ATOM 956 C C . PHE A 1 117 ? -1.570 1.317 13.427 1.00 86.19 117 PHE A C 1
ATOM 958 O O . PHE A 1 117 ? -0.707 2.187 13.247 1.00 86.19 117 PHE A O 1
ATOM 965 N N . TYR A 1 118 ? -1.904 0.418 12.513 1.00 90.31 118 TYR A N 1
ATOM 966 C CA . TYR A 1 118 ? -1.236 0.264 11.234 1.00 90.31 118 TYR A CA 1
ATOM 967 C C . TYR A 1 118 ? -2.256 0.257 10.107 1.00 90.31 118 TYR A C 1
ATOM 969 O O . TYR A 1 118 ? -3.247 -0.467 10.162 1.00 90.31 118 TYR A O 1
ATOM 977 N N . LEU A 1 119 ? -1.987 1.024 9.057 1.00 92.12 119 LEU A N 1
ATOM 978 C CA . LEU A 1 119 ? -2.653 0.855 7.774 1.00 92.12 119 LEU A CA 1
ATOM 979 C C . LEU A 1 119 ? -2.032 -0.356 7.070 1.00 92.12 119 LEU A C 1
ATOM 981 O O . LEU A 1 119 ? -0.823 -0.351 6.815 1.00 92.12 119 LEU A O 1
ATOM 985 N N . VAL A 1 120 ? -2.843 -1.366 6.757 1.00 94.81 120 VAL A N 1
ATOM 986 C CA . VAL A 1 120 ? -2.389 -2.596 6.097 1.00 94.81 120 VAL A CA 1
ATOM 987 C C . VAL A 1 120 ? -2.745 -2.550 4.616 1.00 94.81 120 VAL A C 1
ATOM 989 O O . VAL A 1 120 ? -3.913 -2.457 4.232 1.00 94.81 120 VAL A O 1
ATOM 992 N N . THR A 1 121 ? -1.717 -2.610 3.776 1.00 95.50 121 THR A N 1
ATOM 993 C CA . THR A 1 121 ? -1.827 -2.593 2.308 1.00 95.50 121 THR A CA 1
ATOM 994 C C . THR A 1 121 ? -0.966 -3.693 1.700 1.00 95.50 121 THR A C 1
ATOM 996 O O . THR A 1 121 ? -0.194 -4.342 2.411 1.00 95.50 121 THR A O 1
ATOM 999 N N . GLU A 1 122 ? -1.090 -3.936 0.398 1.00 95.38 122 GLU A N 1
ATOM 1000 C CA . GLU A 1 122 ? -0.158 -4.828 -0.296 1.00 95.38 122 GLU A CA 1
ATOM 1001 C C . GLU A 1 122 ? 1.279 -4.304 -0.230 1.00 95.38 122 GLU A C 1
ATOM 1003 O O . GLU A 1 122 ? 1.540 -3.097 -0.205 1.00 95.38 122 GLU A O 1
ATOM 1008 N N . TRP A 1 123 ? 2.229 -5.232 -0.156 1.00 96.56 123 TRP A N 1
ATOM 1009 C CA . TRP A 1 123 ? 3.638 -4.886 -0.197 1.00 96.56 123 TRP A CA 1
ATOM 1010 C C . TRP A 1 123 ? 4.103 -4.611 -1.632 1.00 96.56 123 TRP A C 1
ATOM 1012 O O . TRP A 1 123 ? 3.895 -5.419 -2.534 1.00 96.56 123 TRP A O 1
ATOM 1022 N N . MET A 1 124 ? 4.793 -3.485 -1.829 1.00 95.25 124 MET A N 1
ATOM 1023 C CA . MET A 1 124 ? 5.357 -3.089 -3.120 1.00 95.25 124 MET A CA 1
ATOM 1024 C C . MET A 1 124 ? 6.856 -3.404 -3.156 1.00 95.25 124 MET A C 1
ATOM 1026 O O . MET A 1 124 ? 7.680 -2.587 -2.747 1.00 95.25 124 MET A O 1
ATOM 1030 N N . GLU A 1 125 ? 7.216 -4.583 -3.669 1.00 93.62 125 GLU A N 1
ATOM 1031 C CA . GLU A 1 125 ? 8.597 -5.106 -3.647 1.00 93.62 125 GLU A CA 1
ATOM 1032 C C . GLU A 1 125 ? 9.621 -4.192 -4.333 1.00 93.62 125 GLU A C 1
ATOM 1034 O O . GLU A 1 125 ? 10.783 -4.127 -3.941 1.00 93.62 125 GLU A O 1
ATOM 1039 N N . LEU A 1 126 ? 9.184 -3.447 -5.347 1.00 93.06 126 LEU A N 1
ATOM 1040 C CA . LEU A 1 126 ? 10.046 -2.572 -6.141 1.00 93.06 126 LEU A CA 1
ATOM 1041 C C . LEU A 1 126 ? 10.055 -1.116 -5.648 1.00 93.06 126 LEU A C 1
ATOM 1043 O O . LEU A 1 126 ? 10.593 -0.244 -6.334 1.00 93.06 126 LEU A O 1
ATOM 1047 N N . GLY A 1 127 ? 9.491 -0.869 -4.463 1.00 92.50 127 GLY A N 1
ATOM 1048 C CA . GLY A 1 127 ? 9.425 0.449 -3.848 1.00 92.50 127 GLY A CA 1
ATOM 1049 C C . GLY A 1 127 ? 8.453 1.392 -4.555 1.00 92.50 127 GLY A C 1
ATOM 1050 O O . GLY A 1 127 ? 7.514 0.973 -5.236 1.00 92.50 127 GLY A O 1
ATOM 1051 N N . ASN A 1 128 ? 8.665 2.693 -4.372 1.00 92.75 128 ASN A N 1
ATOM 1052 C CA . ASN A 1 128 ? 7.882 3.719 -5.062 1.00 92.75 128 ASN A CA 1
ATOM 1053 C C . ASN A 1 128 ? 8.436 4.024 -6.468 1.00 92.75 128 ASN A C 1
ATOM 1055 O O . ASN A 1 128 ? 9.564 3.677 -6.810 1.00 92.75 128 ASN A O 1
ATOM 1059 N N . LEU A 1 129 ? 7.650 4.723 -7.295 1.00 93.31 129 LEU A N 1
ATOM 1060 C CA . LEU A 1 129 ? 8.026 5.020 -8.683 1.00 93.31 129 LEU A CA 1
ATOM 1061 C C . LEU A 1 129 ? 9.348 5.801 -8.803 1.00 93.31 129 LEU A C 1
ATOM 1063 O O . LEU A 1 129 ? 10.097 5.585 -9.753 1.00 93.31 129 LEU A O 1
ATOM 1067 N N . HIS A 1 130 ? 9.658 6.682 -7.847 1.00 92.75 130 HIS A N 1
ATOM 1068 C CA . HIS A 1 130 ? 10.916 7.431 -7.842 1.00 92.75 130 HIS A CA 1
ATOM 1069 C C . HIS A 1 130 ? 12.116 6.512 -7.564 1.00 92.75 130 HIS A C 1
ATOM 1071 O O . HIS A 1 130 ? 13.122 6.571 -8.277 1.00 92.75 130 HIS A O 1
ATOM 1077 N N . GLU A 1 131 ? 12.007 5.633 -6.566 1.00 93.00 131 GLU A N 1
ATOM 1078 C CA . GLU A 1 131 ? 13.008 4.598 -6.273 1.00 93.00 131 GLU A CA 1
ATOM 1079 C C . GLU A 1 131 ? 13.189 3.666 -7.467 1.00 93.00 131 GLU A C 1
ATOM 1081 O O . GLU A 1 131 ? 14.321 3.396 -7.870 1.00 93.00 131 GLU A O 1
ATOM 1086 N N . TYR A 1 132 ? 12.086 3.245 -8.089 1.00 93.50 132 TYR A N 1
ATOM 1087 C CA . TYR A 1 132 ? 12.136 2.388 -9.262 1.00 93.50 132 TYR A CA 1
ATOM 1088 C C . TYR A 1 132 ? 12.885 3.053 -10.419 1.00 93.50 132 TYR A C 1
ATOM 1090 O O . TYR A 1 132 ? 13.784 2.462 -11.018 1.00 93.50 132 TYR A O 1
ATOM 1098 N N . TYR A 1 133 ? 12.557 4.314 -10.702 1.00 91.12 133 TYR A N 1
ATOM 1099 C CA . TYR A 1 133 ? 13.191 5.092 -11.763 1.00 91.12 133 TYR A CA 1
ATOM 1100 C C . TYR A 1 133 ? 14.689 5.310 -11.517 1.00 91.12 133 TYR A C 1
ATOM 1102 O O . TYR A 1 133 ? 15.483 5.309 -12.458 1.00 91.12 133 TYR A O 1
ATOM 1110 N N . THR A 1 134 ? 15.072 5.481 -10.252 1.00 92.88 134 THR A N 1
ATOM 1111 C CA . THR A 1 134 ? 16.465 5.700 -9.848 1.00 92.88 134 THR A CA 1
ATOM 1112 C C . THR A 1 134 ? 17.278 4.407 -9.924 1.00 92.88 134 THR A C 1
ATOM 1114 O O . THR A 1 134 ? 18.378 4.410 -10.471 1.00 92.88 134 THR A O 1
ATOM 1117 N N . ASN A 1 135 ? 16.728 3.295 -9.429 1.00 93.69 135 ASN A N 1
ATOM 1118 C CA . ASN A 1 135 ? 17.468 2.044 -9.241 1.00 93.69 135 ASN A CA 1
ATOM 1119 C C . ASN A 1 135 ? 17.403 1.099 -10.452 1.00 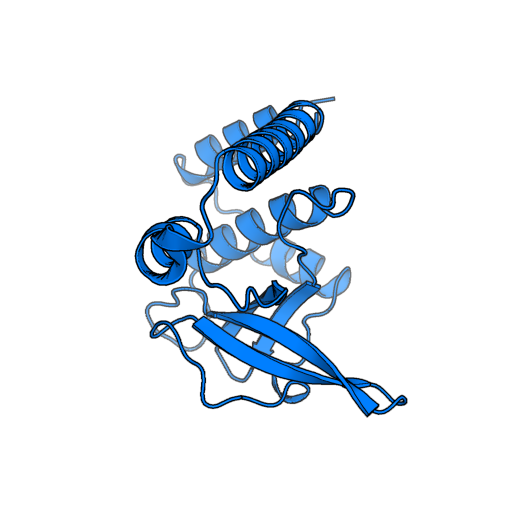93.69 135 ASN A C 1
ATOM 1121 O O . ASN A 1 135 ? 18.279 0.253 -10.613 1.00 93.69 135 ASN A O 1
ATOM 1125 N N . TYR A 1 136 ? 16.391 1.231 -11.316 1.00 92.25 136 TYR A N 1
ATOM 1126 C CA . TYR A 1 136 ? 16.150 0.333 -12.454 1.00 92.25 136 TYR A CA 1
ATOM 1127 C C . TYR A 1 136 ? 16.080 1.077 -13.788 1.00 92.25 136 TYR A C 1
ATOM 1129 O O . TYR A 1 136 ? 15.327 0.696 -14.686 1.00 92.25 136 TYR A O 1
ATOM 1137 N N . LYS A 1 137 ? 16.880 2.137 -13.940 1.00 87.94 137 LYS A N 1
ATOM 1138 C CA . LYS A 1 137 ? 16.887 2.996 -15.132 1.00 87.94 137 LYS A CA 1
ATOM 1139 C C . LYS A 1 137 ? 17.007 2.211 -16.445 1.00 87.94 137 LYS A C 1
ATOM 1141 O O . LYS 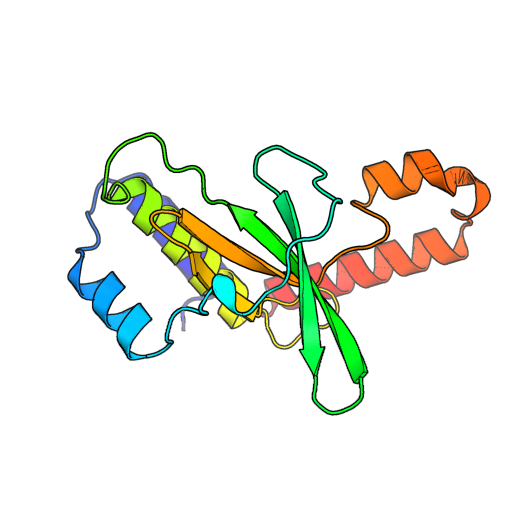A 1 137 ? 16.303 2.526 -17.402 1.00 87.94 137 LYS A O 1
ATOM 1146 N N . ASP A 1 138 ? 17.815 1.154 -16.466 1.00 90.88 138 ASP A N 1
ATOM 1147 C CA . ASP A 1 138 ? 18.028 0.315 -17.655 1.00 90.88 138 ASP A CA 1
ATOM 1148 C C . ASP A 1 138 ? 16.789 -0.509 -18.049 1.00 90.88 138 ASP A C 1
ATOM 1150 O O . ASP A 1 138 ? 16.616 -0.865 -19.212 1.00 90.88 138 ASP A O 1
ATOM 1154 N N . LYS A 1 139 ? 15.885 -0.778 -17.098 1.00 89.62 139 LYS A N 1
ATOM 1155 C CA . LYS A 1 139 ? 14.603 -1.464 -17.340 1.00 89.62 139 LYS A CA 1
ATOM 1156 C C . LYS A 1 139 ? 13.484 -0.495 -17.749 1.00 89.62 139 LYS A C 1
ATOM 1158 O O . LYS A 1 139 ? 12.394 -0.926 -18.129 1.00 89.62 139 LYS A O 1
ATOM 1163 N N . MET A 1 140 ? 13.743 0.814 -17.708 1.00 89.81 140 MET A N 1
ATOM 1164 C CA . MET A 1 140 ? 12.770 1.876 -17.974 1.00 89.81 140 MET A CA 1
ATOM 1165 C C . MET A 1 140 ? 12.746 2.279 -19.458 1.00 89.81 140 MET A C 1
ATOM 1167 O O . MET A 1 140 ? 12.960 3.441 -19.823 1.00 89.81 140 MET A O 1
ATOM 1171 N N . ASN A 1 141 ? 12.491 1.302 -20.331 1.00 93.50 141 ASN A N 1
ATOM 1172 C CA . ASN A 1 141 ? 12.305 1.540 -21.761 1.00 93.50 141 ASN A CA 1
ATOM 1173 C C . ASN A 1 141 ? 10.970 2.271 -22.047 1.00 93.50 141 ASN A C 1
ATOM 1175 O O . ASN A 1 141 ? 10.157 2.514 -21.151 1.00 93.50 141 ASN A O 1
ATOM 1179 N N . TRP A 1 142 ? 10.753 2.674 -23.302 1.00 95.06 142 TRP A N 1
ATOM 1180 C CA . TRP A 1 142 ? 9.559 3.439 -23.683 1.00 95.06 142 TRP A CA 1
ATOM 1181 C C . TRP A 1 142 ? 8.255 2.663 -23.464 1.00 95.06 142 TRP A C 1
ATOM 1183 O O . TRP A 1 142 ? 7.262 3.237 -23.031 1.00 95.06 142 TRP A O 1
ATOM 1193 N N . GLU A 1 143 ? 8.280 1.352 -23.686 1.00 95.62 143 GLU A N 1
ATOM 1194 C CA . GLU A 1 143 ? 7.138 0.469 -23.457 1.00 95.62 143 GLU A CA 1
ATOM 1195 C C . GLU A 1 143 ? 6.721 0.450 -21.977 1.00 95.62 143 GLU A C 1
ATOM 1197 O O . GLU A 1 143 ? 5.558 0.701 -21.659 1.00 95.62 143 GLU A O 1
ATOM 1202 N N . THR A 1 144 ? 7.673 0.267 -21.054 1.00 94.12 144 THR A N 1
ATOM 1203 C CA . THR A 1 144 ? 7.421 0.332 -19.605 1.00 94.12 144 THR A CA 1
ATOM 1204 C C . THR A 1 144 ? 6.875 1.700 -19.194 1.00 94.12 144 THR A C 1
ATOM 1206 O O . THR A 1 144 ? 5.931 1.772 -18.407 1.00 94.12 144 THR A O 1
ATOM 1209 N N . LYS A 1 145 ? 7.418 2.792 -19.753 1.00 94.44 145 LYS A N 1
ATOM 1210 C CA . LYS A 1 145 ? 6.935 4.160 -19.489 1.00 94.44 145 LYS A CA 1
ATOM 1211 C C . LYS A 1 145 ? 5.487 4.355 -19.926 1.00 94.44 145 LYS A C 1
ATOM 1213 O O . LYS A 1 145 ? 4.705 4.911 -19.159 1.00 94.44 145 LYS A O 1
ATOM 1218 N N . ILE A 1 146 ? 5.133 3.896 -21.129 1.00 96.88 146 ILE A N 1
ATOM 1219 C CA . ILE A 1 146 ? 3.757 3.972 -21.635 1.00 96.88 146 ILE A CA 1
ATOM 1220 C C . ILE A 1 146 ? 2.823 3.163 -20.737 1.00 96.88 146 ILE A C 1
ATOM 1222 O O . ILE A 1 146 ? 1.768 3.671 -20.366 1.00 96.88 146 ILE A O 1
ATOM 1226 N N . ARG A 1 147 ? 3.213 1.944 -20.344 1.00 95.94 147 ARG A N 1
ATOM 1227 C CA . ARG A 1 147 ? 2.399 1.105 -19.455 1.00 95.94 147 ARG A CA 1
ATOM 1228 C C . ARG A 1 147 ? 2.146 1.783 -18.109 1.00 95.94 147 ARG A C 1
ATOM 1230 O O . ARG A 1 147 ? 0.999 1.885 -17.701 1.00 95.94 147 ARG A O 1
ATOM 1237 N N . PHE A 1 148 ? 3.183 2.327 -17.469 1.00 95.44 148 PHE A N 1
ATOM 1238 C CA . PHE A 1 148 ? 3.013 3.072 -16.217 1.00 95.44 148 PHE A CA 1
ATOM 1239 C C . PHE A 1 148 ? 2.108 4.293 -16.389 1.00 95.44 148 PHE A C 1
ATOM 1241 O O . PHE A 1 148 ? 1.256 4.539 -15.543 1.00 95.44 148 PHE A O 1
ATOM 1248 N N . ALA A 1 149 ? 2.264 5.049 -17.479 1.00 97.00 149 ALA A N 1
ATOM 1249 C CA . ALA A 1 149 ? 1.400 6.191 -17.754 1.00 97.00 149 ALA A CA 1
ATOM 1250 C C . ALA A 1 149 ? -0.066 5.763 -17.934 1.00 97.00 149 ALA A C 1
ATOM 1252 O O . ALA A 1 149 ? -0.952 6.407 -17.380 1.00 97.00 149 ALA A O 1
ATOM 1253 N N . LEU A 1 150 ? -0.317 4.664 -18.652 1.00 97.56 150 LEU A N 1
ATOM 1254 C CA . LEU A 1 150 ? -1.652 4.091 -18.811 1.00 97.56 150 LEU A CA 1
ATOM 1255 C C . LEU A 1 150 ? -2.244 3.669 -17.461 1.00 97.56 150 LEU A C 1
ATOM 1257 O O . LEU A 1 150 ? -3.355 4.083 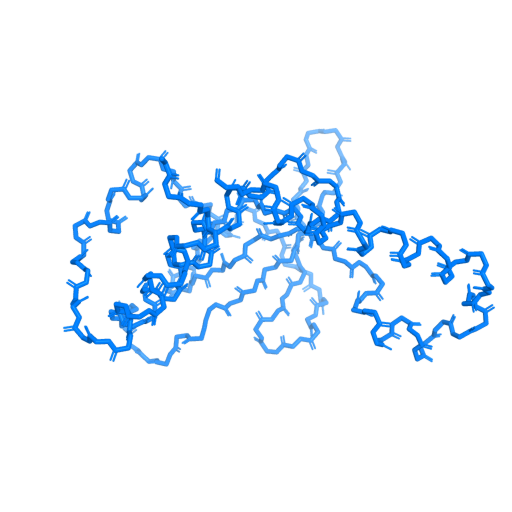-17.148 1.00 97.56 150 LEU A O 1
ATOM 1261 N N . ASP A 1 151 ? -1.498 2.920 -16.646 1.00 96.62 151 ASP A N 1
ATOM 1262 C CA . ASP A 1 151 ? -1.954 2.462 -15.329 1.00 96.62 151 ASP A CA 1
ATOM 1263 C C . ASP A 1 151 ? -2.284 3.638 -14.397 1.00 96.62 151 ASP A C 1
ATOM 1265 O O . ASP A 1 151 ? -3.315 3.630 -13.721 1.00 96.62 151 ASP A O 1
ATOM 1269 N N . ILE A 1 152 ? -1.453 4.687 -14.404 1.00 96.25 152 ILE A N 1
ATOM 1270 C CA . ILE A 1 152 ? -1.703 5.924 -13.651 1.00 96.25 152 ILE A CA 1
ATOM 1271 C C . ILE A 1 152 ? -2.984 6.604 -14.149 1.00 96.25 152 ILE A C 1
ATOM 1273 O O . ILE A 1 152 ? -3.826 6.989 -13.339 1.00 96.25 152 ILE A O 1
ATOM 1277 N N . CYS A 1 153 ? -3.161 6.734 -15.466 1.00 96.88 153 CYS A N 1
ATOM 1278 C CA . CYS A 1 153 ? -4.367 7.319 -16.051 1.00 96.88 153 CYS A CA 1
ATOM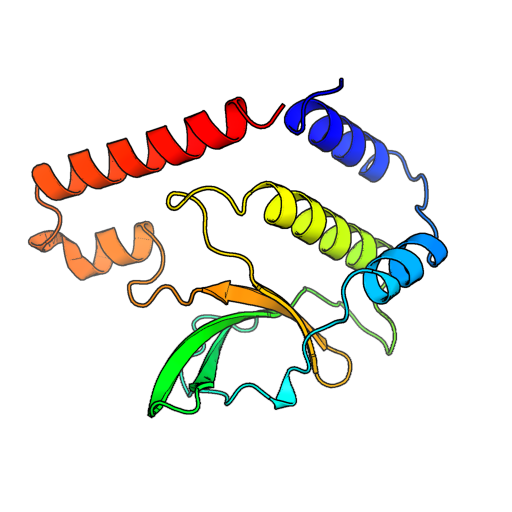 1279 C C . CYS A 1 153 ? -5.626 6.518 -15.694 1.00 96.88 153 CYS A C 1
ATOM 1281 O O . CYS A 1 153 ? -6.633 7.122 -15.334 1.00 96.88 153 CYS A O 1
ATOM 1283 N N . CYS A 1 154 ? -5.570 5.184 -15.730 1.00 94.88 154 CYS A N 1
ATOM 1284 C CA . CYS A 1 154 ? -6.671 4.313 -15.315 1.00 94.88 154 CYS A CA 1
ATOM 1285 C C . CYS A 1 154 ? -7.025 4.518 -13.836 1.00 94.88 154 CYS A C 1
ATOM 1287 O O . CYS A 1 154 ? -8.200 4.672 -13.504 1.00 94.88 154 CYS A O 1
ATOM 1289 N N . GLY A 1 155 ? -6.021 4.593 -12.955 1.00 94.00 155 GLY A N 1
ATOM 1290 C CA . GLY A 1 155 ? -6.231 4.883 -11.534 1.00 94.00 155 GLY A CA 1
ATOM 1291 C C . GLY A 1 155 ? -6.878 6.251 -11.301 1.00 94.00 155 GLY A C 1
ATOM 1292 O O . GLY A 1 155 ? -7.828 6.362 -10.530 1.00 94.00 155 GLY A O 1
ATOM 1293 N N . ILE A 1 156 ? -6.420 7.289 -12.008 1.00 92.81 156 ILE A N 1
ATOM 1294 C CA . ILE A 1 156 ? -7.002 8.639 -11.926 1.00 92.81 156 ILE A CA 1
ATOM 1295 C C . ILE A 1 156 ? -8.431 8.667 -12.484 1.00 92.81 156 ILE A C 1
ATOM 1297 O O . ILE A 1 156 ? -9.295 9.305 -11.887 1.00 92.81 156 ILE A O 1
ATOM 1301 N N . SER A 1 157 ? -8.696 7.980 -13.598 1.00 93.06 157 SER A N 1
ATOM 1302 C CA . SER A 1 157 ? -10.046 7.874 -14.163 1.00 93.06 157 SER A CA 1
ATOM 1303 C C . SER A 1 157 ? -10.995 7.228 -13.163 1.00 93.06 157 SER A C 1
ATOM 1305 O O . SER A 1 157 ? -12.025 7.808 -12.847 1.00 93.06 157 SER A O 1
ATOM 1307 N N . TYR A 1 158 ? -10.594 6.098 -12.574 1.00 90.81 158 TYR A N 1
ATOM 1308 C CA . TYR A 1 158 ? -11.379 5.423 -11.543 1.00 90.81 158 TYR A CA 1
ATOM 1309 C C . TYR A 1 158 ? -11.663 6.341 -10.345 1.00 90.81 158 TYR A C 1
ATOM 1311 O O . TYR A 1 158 ? -12.796 6.417 -9.884 1.00 90.81 158 TYR A O 1
ATOM 1319 N N . LEU A 1 159 ? -10.665 7.098 -9.871 1.00 88.44 159 LEU A N 1
ATOM 1320 C CA . LEU A 1 159 ? -10.856 8.071 -8.787 1.00 88.44 159 LEU A CA 1
ATOM 1321 C C . LEU A 1 159 ? -11.858 9.178 -9.138 1.00 88.44 159 LEU A C 1
ATOM 1323 O O . LEU A 1 159 ? -12.553 9.661 -8.245 1.00 88.44 159 LEU A O 1
ATOM 1327 N N . ASN A 1 160 ? -11.914 9.598 -10.402 1.00 86.81 160 ASN A N 1
ATOM 1328 C CA . ASN A 1 160 ? -12.878 10.594 -10.870 1.00 86.81 160 ASN A CA 1
ATOM 1329 C C . ASN A 1 160 ? -14.291 10.011 -11.020 1.00 86.81 160 ASN A C 1
ATOM 1331 O O . ASN A 1 160 ? -15.264 10.735 -10.803 1.00 86.81 160 ASN A O 1
ATOM 1335 N N . ASP A 1 161 ? -14.389 8.730 -11.379 1.00 82.56 161 ASP A N 1
ATOM 1336 C CA . ASP A 1 161 ? -15.650 8.007 -11.575 1.00 82.56 161 ASP A CA 1
ATOM 1337 C C . ASP A 1 161 ? -16.261 7.516 -10.256 1.00 82.56 161 ASP A C 1
ATOM 1339 O O . ASP A 1 161 ? -17.471 7.295 -10.186 1.00 82.56 161 ASP A O 1
ATOM 1343 N N . CYS A 1 162 ? -15.457 7.383 -9.194 1.00 68.50 162 CYS A N 1
ATOM 1344 C CA . CYS A 1 162 ? -15.938 7.279 -7.819 1.00 68.50 162 CYS A CA 1
ATOM 1345 C C . CYS A 1 162 ? -16.623 8.599 -7.419 1.00 68.50 162 CYS A C 1
ATOM 1347 O O . CYS A 1 162 ? -16.044 9.450 -6.743 1.00 68.50 162 CYS A O 1
ATOM 1349 N N . GLN A 1 163 ? -17.859 8.778 -7.881 1.00 53.69 163 GLN A N 1
ATOM 1350 C CA . GLN A 1 163 ? -18.822 9.753 -7.386 1.00 53.69 163 GLN A CA 1
ATOM 1351 C C . GLN A 1 163 ? -19.708 9.067 -6.348 1.00 53.69 163 GLN A C 1
ATOM 1353 O O . GLN A 1 163 ? -20.474 8.156 -6.712 1.00 53.69 163 GLN A O 1
#

InterPro domains:
  IPR000719 Protein kinase domain [PS50011] (26-163)
  IPR001245 Serine-threonine/tyrosine-protein kinase, catalytic domain [PF07714] (80-161)
  IPR011009 Protein kinase-like domain superfamily [SSF56112] (73-161)
  IPR050940 Actin-regulating Serine/Threonine Kinase [PTHR46485] (82-160)

Sequence (163 aa):
MDSLAERNKEFQKQSKQNKVLDSSDFKLLEVNEPLLDGNDYQRTKICPSRRIEKRTLSSDDNIIQEFCFKEFSNNTTNSPSDESQIEIRRQVNILKELKNTNNIIRFFGVAQENSKFYLVTEWMELGNLHEYYTNYKDKMNWETKIRFALDICCGISYLNDCQ

Organism: NCBI:txid588596

Secondary structure (DSSP, 8-state):
---HHHHHHHHHHHHHTT----THHHHHHHHHSPPEEGGGSEE-S--SBTTEEEEEEE-TTS-EEEEEEEE----SSSS--HHHHHHHHHHHHHHHHTTT-SSSPPEEEEEEETTEEEEEEE--TT--HHHHHHH-GGG--HHHHHHHHHHHHHHHHHHHH--

Foldseek 3Di:
DQFPVRVLVVLVVCLVVPDQPDPVVVVVCCVVPPAAAPVQWAWDPDDPDPFWTKTWHQDPVRDIFIKIWGWQPADDDQARDSNSSSVVVSVQVSQVLLCPDPLDWHWDHWHDDRSIITGITGDDPQDDPVSNCVVVVVVPDPVVVVVNVVSNVVSVVVSVVRD

pLDDT: mean 80.5, std 16.39, range [44.47, 97.56]

Radius of gyration: 17.98 Å; chains: 1; bounding box: 44×48×50 Å